Protein AF-A0A2V9NM27-F1 (afdb_monomer_lite)

Secondary structure (DSSP, 8-state):
-THHHHHHHHHHHHHHHH-TT-HHHHHHHHHHHHHTT-HHHHHHHHHHHHHTT--HHHHHT-GGGGGGTT-HHHHHHHH--

Radius of gyration: 12.35 Å; chains: 1; bounding box: 27×30×30 Å

pLDDT: mean 86.52, std 9.54, range [46.75, 94.06]

Foldseek 3Di:
DVVVLVVLVVVLVVLCVVCVLALVSLQSQLLSCLVVVNNVSNLVSPLSSVVSVNDLVVVVVDPSCVVVCPPPSNVVSSVPD

Structure (mmCIF, N/CA/C/O backbone):
data_AF-A0A2V9NM27-F1
#
_entry.id   AF-A0A2V9NM27-F1
#
loop_
_atom_site.group_PDB
_atom_site.id
_atom_site.type_symbol
_atom_site.label_atom_id
_atom_site.label_alt_id
_atom_site.label_comp_id
_atom_site.label_asym_id
_atom_site.label_entity_id
_atom_site.label_seq_id
_atom_site.pdbx_PDB_ins_code
_atom_site.Cartn_x
_atom_site.Cartn_y
_atom_site.Cartn_z
_atom_site.occupancy
_atom_site.B_iso_or_equiv
_atom_site.auth_seq_id
_atom_site.auth_comp_id
_atom_site.auth_asym_id
_atom_site.auth_atom_id
_atom_site.pdbx_PDB_model_num
ATOM 1 N N . MET A 1 1 ? -17.710 -5.979 13.305 1.00 46.75 1 MET A N 1
ATOM 2 C CA . MET A 1 1 ? -17.110 -7.332 13.394 1.00 46.75 1 MET A CA 1
ATOM 3 C C . MET A 1 1 ? -15.591 -7.191 13.413 1.00 46.75 1 MET A C 1
ATOM 5 O O . MET A 1 1 ? -14.995 -6.976 12.371 1.00 46.75 1 MET A O 1
ATOM 9 N N . VAL A 1 2 ? -14.964 -7.251 14.592 1.00 51.28 2 VAL A N 1
ATOM 10 C CA . VAL A 1 2 ? -13.512 -7.015 14.791 1.00 51.28 2 VAL A CA 1
ATOM 11 C C . VAL A 1 2 ? -12.651 -8.232 14.377 1.00 51.28 2 VAL A C 1
ATOM 13 O O . VAL A 1 2 ? -11.432 -8.140 14.289 1.00 51.28 2 VAL A O 1
ATOM 16 N N . GLY A 1 3 ? -13.278 -9.366 14.039 1.00 57.12 3 GLY A N 1
ATOM 17 C CA . GLY A 1 3 ? -12.585 -10.610 13.681 1.00 57.12 3 GLY A CA 1
ATOM 18 C C . GLY A 1 3 ? -11.816 -10.584 12.353 1.00 57.12 3 GLY A C 1
ATOM 19 O O . GLY A 1 3 ? -10.802 -11.265 12.235 1.00 57.12 3 GLY A O 1
ATOM 20 N N . ASN A 1 4 ? -12.225 -9.767 11.376 1.00 64.12 4 ASN A N 1
ATOM 21 C CA . ASN A 1 4 ? -11.615 -9.806 10.039 1.00 64.12 4 ASN A CA 1
ATOM 22 C C . ASN A 1 4 ? -10.297 -9.023 9.938 1.00 64.12 4 ASN A C 1
ATOM 24 O O . ASN A 1 4 ? -9.464 -9.364 9.105 1.00 64.12 4 ASN A O 1
ATOM 28 N N . ARG A 1 5 ? -10.061 -8.026 10.807 1.00 75.44 5 ARG A N 1
ATOM 29 C CA . ARG A 1 5 ? -8.837 -7.200 10.774 1.00 75.44 5 ARG A CA 1
ATOM 30 C C . ARG A 1 5 ? -7.585 -8.010 11.101 1.00 75.44 5 ARG A C 1
ATOM 32 O O . ARG A 1 5 ? -6.592 -7.926 10.390 1.00 75.44 5 ARG A O 1
ATOM 39 N N . SER A 1 6 ? -7.640 -8.798 12.174 1.00 79.12 6 SER A N 1
ATOM 40 C CA . SER A 1 6 ? -6.491 -9.597 12.617 1.00 79.12 6 SER A CA 1
ATOM 41 C C . SER A 1 6 ? -6.152 -10.699 11.609 1.00 79.12 6 SER A C 1
ATOM 43 O O . SER A 1 6 ? -4.991 -10.879 11.250 1.00 79.12 6 SER A O 1
ATOM 45 N N . ALA A 1 7 ? -7.174 -11.375 11.074 1.00 83.19 7 ALA A N 1
ATOM 46 C CA . ALA A 1 7 ? -6.993 -12.398 10.048 1.00 83.19 7 ALA A CA 1
ATOM 47 C C . ALA A 1 7 ? -6.438 -11.818 8.735 1.00 83.19 7 ALA A C 1
ATOM 49 O O . ALA A 1 7 ? -5.527 -12.401 8.152 1.00 83.19 7 ALA A O 1
ATOM 50 N N . ALA A 1 8 ? -6.932 -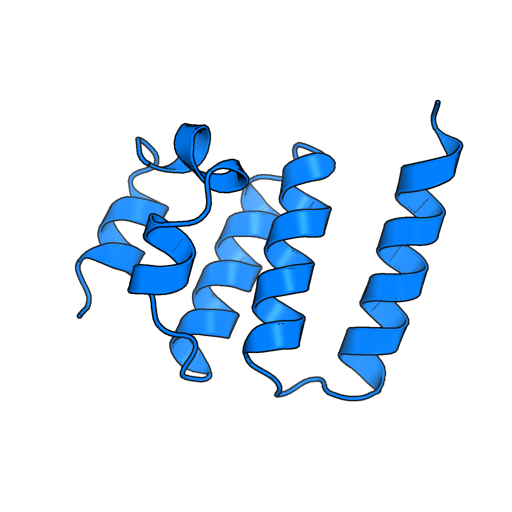10.655 8.292 1.00 84.62 8 ALA A N 1
ATOM 51 C CA . ALA A 1 8 ? -6.431 -9.990 7.089 1.00 84.62 8 ALA A CA 1
ATOM 52 C C . ALA A 1 8 ? -4.955 -9.597 7.227 1.00 84.62 8 ALA A 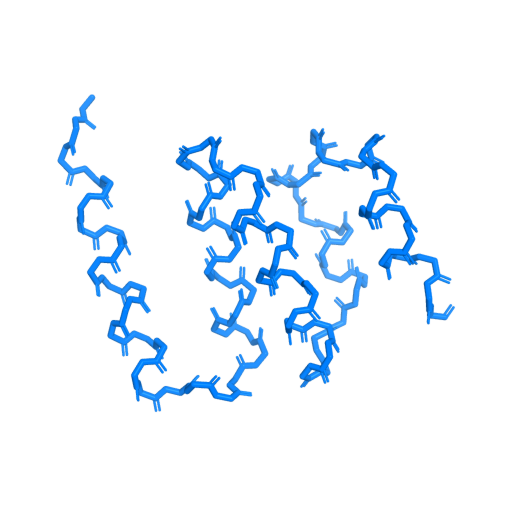C 1
ATOM 54 O O . ALA A 1 8 ? -4.166 -9.869 6.326 1.00 84.62 8 ALA A O 1
ATOM 55 N N . LEU A 1 9 ? -4.566 -9.031 8.374 1.00 85.75 9 LEU A N 1
ATOM 56 C CA . LEU A 1 9 ? -3.172 -8.675 8.644 1.00 85.75 9 LEU A CA 1
ATOM 57 C C . LEU A 1 9 ? -2.268 -9.906 8.753 1.00 85.75 9 LEU A C 1
ATOM 59 O O . LEU A 1 9 ? -1.166 -9.887 8.220 1.00 85.75 9 LEU A O 1
ATOM 63 N N . SER A 1 10 ? -2.729 -10.988 9.386 1.00 87.81 10 SER A N 1
ATOM 64 C CA . SER A 1 10 ? -1.958 -12.235 9.466 1.00 87.81 10 SER A CA 1
ATOM 65 C C . SER A 1 10 ? -1.736 -12.851 8.082 1.00 87.81 10 SER A C 1
ATOM 67 O O . SER A 1 10 ? -0.601 -13.169 7.731 1.00 87.81 10 SER A O 1
ATOM 69 N N . ASN A 1 11 ? -2.785 -12.941 7.259 1.00 86.00 11 ASN A N 1
ATOM 70 C CA . ASN A 1 11 ? -2.672 -13.426 5.881 1.00 86.00 11 ASN A CA 1
ATOM 71 C C . ASN A 1 11 ? -1.760 -12.533 5.036 1.00 86.00 11 ASN A C 1
ATOM 73 O O . ASN A 1 11 ? -0.977 -13.030 4.226 1.00 86.00 11 ASN A O 1
ATOM 77 N N . LEU A 1 12 ? -1.842 -11.219 5.239 1.00 88.38 12 LEU A N 1
ATOM 78 C CA . LEU A 1 12 ? -0.987 -10.271 4.549 1.00 88.38 12 LEU A CA 1
ATOM 79 C C . LEU A 1 12 ? 0.483 -10.440 4.938 1.00 88.38 12 LEU A C 1
ATOM 81 O O . LEU A 1 12 ? 1.345 -10.447 4.064 1.00 88.38 12 LEU A O 1
ATOM 85 N N . GLN A 1 13 ? 0.760 -10.604 6.231 1.00 88.31 13 GLN A N 1
ATOM 86 C CA . GLN A 1 13 ? 2.107 -10.835 6.739 1.00 88.31 13 GLN A CA 1
ATOM 87 C C . GLN A 1 13 ? 2.707 -12.095 6.108 1.00 88.31 13 GLN A C 1
ATOM 89 O O . GLN A 1 13 ? 3.809 -12.044 5.577 1.00 88.31 13 GLN A O 1
ATOM 94 N N . HIS A 1 14 ? 1.940 -13.188 6.053 1.00 89.12 14 HIS A N 1
ATOM 95 C CA . HIS A 1 14 ? 2.364 -14.408 5.367 1.00 89.12 14 HIS A CA 1
ATOM 96 C C . HIS A 1 14 ? 2.659 -14.180 3.879 1.00 89.12 14 HIS A C 1
ATOM 98 O O . HIS A 1 14 ? 3.653 -14.691 3.369 1.00 89.12 14 HIS A O 1
ATOM 104 N N . ALA A 1 15 ? 1.831 -13.407 3.174 1.00 87.94 15 ALA A N 1
ATOM 105 C CA . ALA A 1 15 ? 2.076 -13.091 1.768 1.00 87.94 15 ALA A CA 1
ATOM 106 C C . ALA A 1 15 ? 3.362 -12.265 1.579 1.00 87.94 15 ALA A C 1
ATOM 108 O O . ALA A 1 15 ? 4.146 -12.547 0.671 1.00 87.94 15 ALA A O 1
ATOM 109 N N . LEU A 1 16 ? 3.602 -11.287 2.457 1.00 87.88 16 LEU A N 1
ATOM 110 C CA . LEU A 1 16 ? 4.821 -10.476 2.464 1.00 87.88 16 LEU A CA 1
ATOM 111 C C . LEU A 1 16 ? 6.064 -11.298 2.823 1.00 87.88 16 LEU A C 1
ATOM 113 O O . LEU A 1 16 ? 7.123 -11.040 2.265 1.00 87.88 16 LEU A O 1
ATOM 117 N N . ASP A 1 17 ? 5.950 -12.299 3.694 1.00 90.25 17 ASP A N 1
ATOM 118 C CA . ASP A 1 17 ? 7.066 -13.187 4.034 1.00 90.25 17 ASP A CA 1
ATOM 119 C C . ASP A 1 17 ? 7.415 -14.134 2.875 1.00 90.25 17 ASP A C 1
ATOM 121 O O . ASP A 1 17 ? 8.588 -14.405 2.616 1.00 90.25 17 ASP A O 1
ATOM 125 N N . LEU A 1 18 ? 6.403 -14.619 2.148 1.00 89.50 18 LEU A N 1
ATOM 126 C CA . LEU A 1 18 ? 6.591 -15.499 0.991 1.00 89.50 18 LEU A CA 1
ATOM 127 C C . LEU A 1 18 ? 7.176 -14.760 -0.216 1.00 89.50 18 LEU A C 1
ATOM 129 O O . LEU A 1 18 ? 8.000 -15.314 -0.944 1.00 89.50 18 LEU A O 1
ATOM 133 N N . ALA A 1 19 ? 6.740 -13.523 -0.443 1.00 86.69 19 ALA A N 1
ATOM 134 C CA . ALA A 1 19 ? 7.145 -12.738 -1.598 1.00 86.69 19 ALA A CA 1
ATOM 135 C C . ALA A 1 19 ? 7.318 -11.253 -1.225 1.00 86.69 19 ALA A C 1
ATOM 137 O O . ALA A 1 19 ? 6.552 -10.392 -1.667 1.00 86.69 19 ALA A O 1
ATOM 138 N N . PRO A 1 20 ? 8.369 -10.912 -0.454 1.00 81.19 20 PRO A N 1
ATOM 139 C CA . PRO A 1 20 ? 8.572 -9.556 0.067 1.00 81.19 20 PRO A CA 1
ATOM 140 C C . PRO A 1 20 ? 8.842 -8.526 -1.026 1.00 81.19 20 PRO A C 1
ATOM 142 O O . PRO A 1 20 ? 8.690 -7.324 -0.798 1.00 81.19 20 PRO A O 1
ATOM 145 N N . ASN A 1 21 ? 9.263 -8.998 -2.204 1.00 83.44 21 ASN A N 1
ATOM 146 C CA . ASN A 1 21 ? 9.618 -8.189 -3.361 1.00 83.44 21 ASN A CA 1
ATOM 147 C C . ASN A 1 21 ? 8.563 -8.141 -4.460 1.00 83.44 21 ASN A C 1
ATOM 149 O O . ASN A 1 21 ? 8.767 -7.439 -5.450 1.00 83.44 21 ASN A O 1
ATOM 153 N N . ASP A 1 22 ? 7.440 -8.822 -4.269 1.00 91.88 22 ASP A N 1
ATOM 154 C CA . ASP A 1 22 ? 6.384 -8.865 -5.262 1.00 91.88 22 ASP A CA 1
ATOM 155 C C . ASP A 1 22 ? 5.533 -7.584 -5.219 1.00 91.88 22 ASP A C 1
ATOM 157 O O . ASP A 1 22 ? 5.106 -7.100 -4.163 1.00 91.88 22 ASP A O 1
ATOM 161 N N . ALA A 1 23 ? 5.341 -6.991 -6.393 1.00 92.44 23 ALA A N 1
ATOM 162 C CA . ALA A 1 23 ? 4.621 -5.740 -6.565 1.00 92.44 23 ALA A CA 1
ATOM 163 C C . ALA A 1 23 ? 3.108 -5.900 -6.308 1.00 92.44 23 ALA A C 1
ATOM 165 O O . ALA A 1 23 ? 2.496 -5.031 -5.687 1.00 92.44 23 ALA A O 1
ATOM 166 N N . GLU A 1 24 ? 2.526 -7.032 -6.710 1.00 91.44 24 GLU A N 1
ATOM 167 C CA . GLU A 1 24 ? 1.122 -7.395 -6.490 1.00 91.44 24 GLU A CA 1
ATOM 168 C C . GLU A 1 24 ? 0.858 -7.668 -5.003 1.00 91.44 24 GLU A C 1
ATOM 170 O O . GLU A 1 24 ? -0.158 -7.230 -4.462 1.00 91.44 24 GLU A O 1
ATOM 175 N N . VAL A 1 25 ? 1.789 -8.317 -4.295 1.00 92.88 25 VAL A N 1
ATOM 176 C CA . VAL A 1 25 ? 1.661 -8.519 -2.838 1.00 92.88 25 VAL A CA 1
ATOM 177 C C . VAL A 1 25 ? 1.653 -7.184 -2.092 1.00 92.88 25 VAL A C 1
ATOM 179 O O . VAL A 1 25 ? 0.826 -6.971 -1.203 1.00 92.88 25 VAL A O 1
ATOM 182 N N . ARG A 1 26 ? 2.525 -6.246 -2.475 1.00 93.06 26 ARG A N 1
ATOM 183 C CA . ARG A 1 26 ? 2.544 -4.892 -1.895 1.00 93.06 26 ARG A CA 1
ATOM 184 C C . ARG A 1 26 ? 1.280 -4.104 -2.228 1.00 93.06 26 ARG A C 1
ATOM 186 O O . ARG A 1 26 ? 0.763 -3.401 -1.368 1.00 93.06 26 ARG A O 1
ATOM 193 N N . PHE A 1 27 ? 0.745 -4.252 -3.433 1.00 94.06 27 PHE A N 1
ATOM 194 C CA . PHE A 1 27 ? -0.540 -3.660 -3.793 1.00 94.06 27 PHE A CA 1
ATOM 195 C C . PHE A 1 27 ? -1.691 -4.216 -2.933 1.00 94.06 27 PHE A C 1
ATOM 197 O O . PHE A 1 27 ? -2.486 -3.456 -2.377 1.00 94.06 27 PHE A O 1
ATOM 204 N N . ARG A 1 28 ? -1.738 -5.537 -2.725 1.00 92.19 28 ARG A N 1
ATOM 205 C CA . ARG A 1 28 ? -2.719 -6.175 -1.830 1.00 92.19 28 ARG A CA 1
ATOM 206 C C . ARG A 1 28 ? -2.567 -5.726 -0.380 1.00 92.19 28 ARG A C 1
ATOM 208 O O . ARG A 1 28 ? -3.571 -5.568 0.307 1.00 92.19 28 ARG A O 1
ATOM 215 N N . ALA A 1 29 ? -1.339 -5.470 0.071 1.00 93.00 29 ALA A N 1
ATOM 216 C CA . ALA A 1 29 ? -1.089 -4.857 1.373 1.00 93.00 29 ALA A CA 1
ATOM 217 C C . ALA A 1 29 ? -1.786 -3.508 1.497 1.00 93.00 29 ALA A C 1
ATOM 219 O O . ALA A 1 29 ? -2.518 -3.292 2.462 1.00 93.00 29 ALA A O 1
ATOM 220 N N . ALA A 1 30 ? -1.622 -2.641 0.497 1.00 93.56 30 ALA A N 1
ATOM 221 C CA . ALA A 1 30 ? -2.286 -1.347 0.476 1.00 93.56 30 ALA A CA 1
ATOM 222 C C . ALA A 1 30 ? -3.812 -1.486 0.572 1.00 93.56 30 ALA A C 1
ATOM 224 O O . ALA A 1 30 ? -4.420 -0.800 1.384 1.00 93.56 30 ALA A O 1
ATOM 225 N N . LEU A 1 31 ? -4.424 -2.415 -0.171 1.00 92.31 31 LEU A N 1
ATOM 226 C CA . LEU A 1 31 ? -5.867 -2.682 -0.080 1.00 92.31 31 LEU A CA 1
ATOM 227 C C . LEU A 1 31 ? -6.310 -3.095 1.327 1.00 92.31 31 LEU A C 1
ATOM 229 O O . LEU A 1 31 ? -7.319 -2.601 1.826 1.00 92.31 31 LEU A O 1
ATOM 233 N N . VAL A 1 32 ? -5.555 -3.978 1.984 1.00 92.31 32 VAL A N 1
ATOM 234 C CA . VAL A 1 32 ? -5.869 -4.400 3.354 1.00 92.31 32 VAL A CA 1
ATOM 235 C C . VAL A 1 32 ? -5.783 -3.212 4.30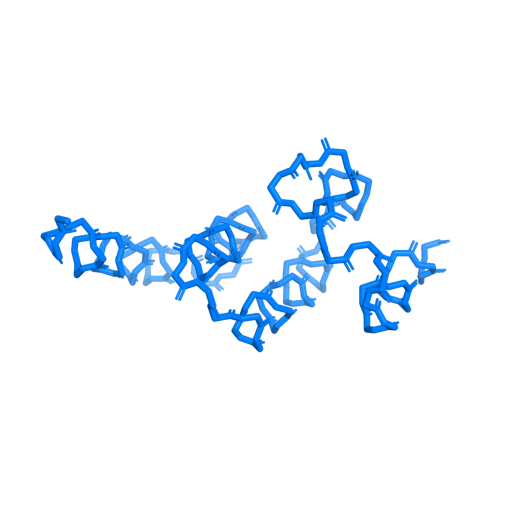5 1.00 92.31 32 VAL A C 1
ATOM 237 O O . VAL A 1 32 ? -6.727 -2.981 5.047 1.00 92.31 32 VAL A O 1
ATOM 240 N N . TYR A 1 33 ? -4.704 -2.426 4.276 1.00 92.81 33 TYR A N 1
ATOM 241 C CA . TYR A 1 33 ? -4.580 -1.249 5.146 1.00 92.81 33 TYR A CA 1
ATOM 242 C C . TYR A 1 33 ? -5.656 -0.193 4.877 1.00 92.81 33 TYR A C 1
ATOM 244 O O . TYR A 1 33 ? -6.168 0.408 5.821 1.00 92.81 33 TYR A O 1
ATOM 252 N N . ASN A 1 34 ? -6.072 -0.048 3.622 1.00 92.12 34 ASN A N 1
ATOM 253 C CA . ASN A 1 34 ? -7.135 0.857 3.206 1.00 92.12 34 ASN A CA 1
ATOM 254 C C . ASN A 1 34 ? -8.477 0.473 3.835 1.00 92.12 34 ASN A C 1
ATOM 256 O O . ASN A 1 34 ? -9.174 1.310 4.395 1.00 92.12 34 ASN A O 1
ATOM 260 N N . GLN A 1 35 ? -8.795 -0.824 3.838 1.00 89.25 35 GLN A N 1
ATOM 261 C CA . GLN A 1 35 ? -9.983 -1.365 4.507 1.00 89.25 35 GLN A CA 1
ATOM 262 C C . GLN A 1 35 ? -9.939 -1.230 6.036 1.00 89.25 35 GLN A C 1
ATOM 264 O O . GLN A 1 35 ? -10.956 -1.418 6.703 1.00 89.25 35 GLN A O 1
ATOM 269 N N . LEU A 1 36 ? -8.764 -0.953 6.603 1.00 89.19 36 LEU A N 1
ATOM 270 C CA . LEU A 1 36 ? -8.564 -0.733 8.033 1.00 89.19 36 LEU A CA 1
ATOM 271 C C . LEU A 1 36 ? -8.530 0.753 8.404 1.00 89.19 36 LEU A C 1
ATOM 273 O O . LEU A 1 36 ? -8.141 1.058 9.534 1.00 89.19 36 LEU A O 1
ATOM 277 N N . ASP A 1 37 ? -8.899 1.636 7.469 1.00 89.00 37 ASP A N 1
ATOM 278 C CA . ASP A 1 37 ? -8.810 3.096 7.575 1.00 89.00 37 ASP A CA 1
ATOM 279 C C . ASP A 1 37 ? -7.380 3.601 7.874 1.00 89.00 37 ASP A C 1
ATOM 281 O O . ASP A 1 37 ? -7.174 4.723 8.341 1.00 89.00 37 ASP A O 1
ATOM 285 N N . ASP A 1 38 ? -6.356 2.790 7.577 1.00 91.62 38 ASP A N 1
ATOM 286 C CA . ASP A 1 38 ? -4.946 3.144 7.755 1.00 91.62 38 ASP A CA 1
ATOM 287 C C . ASP A 1 38 ? -4.385 3.721 6.451 1.00 91.62 38 ASP A C 1
ATOM 289 O O . ASP A 1 38 ? -3.700 3.062 5.657 1.00 91.62 38 ASP A O 1
ATOM 293 N N . THR A 1 39 ? -4.728 4.986 6.208 1.00 90.56 39 THR A N 1
ATOM 294 C CA . THR A 1 39 ? -4.315 5.708 4.997 1.00 90.56 39 THR A CA 1
ATOM 295 C C . THR A 1 39 ? -2.791 5.797 4.881 1.00 90.56 39 THR A C 1
ATOM 297 O O . THR A 1 39 ? -2.252 5.618 3.792 1.00 90.56 39 THR A O 1
ATOM 300 N N . GLU A 1 40 ? -2.066 6.020 5.980 1.00 91.44 40 GLU A N 1
ATOM 301 C CA . GLU A 1 40 ? -0.605 6.161 5.929 1.00 91.44 40 GLU A CA 1
ATOM 302 C C . GLU A 1 40 ? 0.076 4.864 5.471 1.00 91.44 40 GLU A C 1
ATOM 304 O O . GLU A 1 40 ? 0.933 4.898 4.580 1.00 91.44 40 GLU A O 1
ATOM 309 N N . GLN A 1 41 ? -0.332 3.710 6.014 1.00 92.12 41 GLN A N 1
ATOM 310 C CA . GLN A 1 41 ? 0.194 2.422 5.551 1.00 92.12 41 GLN A CA 1
ATOM 311 C C . GLN A 1 41 ? -0.219 2.130 4.110 1.00 92.12 41 GLN A C 1
ATOM 313 O O . GLN A 1 41 ? 0.611 1.680 3.318 1.00 92.12 41 GLN A O 1
ATOM 318 N N . THR A 1 42 ? -1.459 2.451 3.741 1.00 93.81 42 THR A N 1
ATOM 319 C CA . THR A 1 42 ? -1.948 2.305 2.364 1.00 93.81 42 THR A CA 1
ATOM 320 C C . THR A 1 42 ? -1.024 3.011 1.377 1.00 93.81 42 THR A C 1
ATOM 322 O O . THR A 1 42 ? -0.506 2.384 0.452 1.00 93.81 42 THR A O 1
ATOM 325 N N . LEU A 1 43 ? -0.732 4.292 1.617 1.00 92.19 43 LEU A N 1
ATOM 326 C CA . LEU A 1 43 ? 0.147 5.089 0.762 1.00 92.19 43 LEU A CA 1
ATOM 327 C C . LEU A 1 43 ? 1.567 4.517 0.710 1.00 92.19 43 LEU A C 1
ATOM 329 O O . LEU A 1 43 ? 2.123 4.370 -0.377 1.00 92.19 43 LEU A O 1
ATOM 333 N N . SER A 1 44 ? 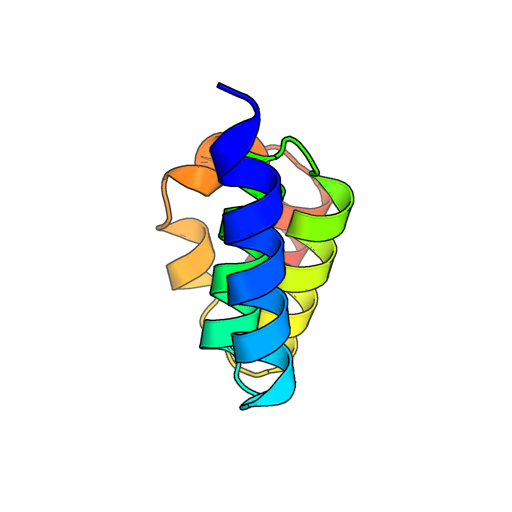2.131 4.121 1.856 1.00 93.06 44 SER A N 1
ATOM 334 C CA . SER A 1 44 ? 3.472 3.524 1.903 1.00 93.06 44 SER A CA 1
ATOM 335 C C . SER A 1 44 ? 3.573 2.250 1.059 1.00 93.06 44 SER A C 1
ATOM 337 O O . SER A 1 44 ? 4.570 2.030 0.367 1.00 93.06 44 SER A O 1
ATOM 339 N N . PHE A 1 45 ? 2.548 1.399 1.090 1.00 93.44 45 PHE A N 1
ATOM 340 C CA . PHE A 1 45 ? 2.528 0.174 0.296 1.00 93.44 45 PHE A CA 1
ATOM 341 C C . PHE A 1 45 ? 2.270 0.429 -1.192 1.00 93.44 45 PHE A C 1
ATOM 343 O O . PHE A 1 45 ? 2.901 -0.237 -2.013 1.00 93.44 45 PHE A O 1
ATOM 350 N N . LEU A 1 46 ? 1.455 1.426 -1.555 1.00 92.88 46 LEU A N 1
ATOM 351 C CA . LEU A 1 46 ? 1.299 1.860 -2.950 1.00 92.88 46 LEU A CA 1
ATOM 352 C C . LEU A 1 46 ? 2.614 2.391 -3.537 1.00 92.88 46 LEU A C 1
ATOM 354 O O . LEU A 1 46 ? 2.983 2.014 -4.649 1.00 92.88 46 LEU A O 1
ATOM 358 N N . GLU A 1 47 ? 3.362 3.198 -2.778 1.00 91.94 47 GLU A N 1
ATOM 359 C CA . GLU A 1 47 ? 4.696 3.676 -3.174 1.00 91.94 47 GLU A CA 1
ATOM 360 C C . GLU A 1 47 ? 5.654 2.516 -3.448 1.00 91.94 47 GLU A C 1
ATOM 362 O O . GLU A 1 47 ? 6.314 2.475 -4.490 1.00 91.94 47 GLU A O 1
ATOM 367 N N . LYS A 1 48 ? 5.699 1.539 -2.536 1.00 91.94 48 LYS A N 1
ATOM 368 C CA . LYS A 1 48 ? 6.549 0.351 -2.683 1.00 91.94 48 LYS A CA 1
ATOM 369 C C . LYS A 1 48 ? 6.106 -0.534 -3.846 1.00 91.94 48 LYS A C 1
ATOM 371 O O . LYS A 1 48 ? 6.962 -1.108 -4.511 1.00 91.94 48 LYS A O 1
ATOM 376 N N . ALA A 1 49 ? 4.802 -0.666 -4.088 1.00 92.88 49 ALA A N 1
ATOM 377 C CA . ALA A 1 49 ? 4.270 -1.430 -5.211 1.00 92.88 49 ALA A CA 1
ATOM 378 C C . ALA A 1 49 ? 4.710 -0.803 -6.541 1.00 92.88 49 ALA A C 1
ATOM 380 O O . ALA A 1 49 ? 5.296 -1.491 -7.375 1.00 92.88 49 ALA A O 1
ATOM 381 N N . ILE A 1 50 ? 4.532 0.512 -6.703 1.00 91.31 50 ILE A N 1
ATOM 382 C CA . ILE A 1 50 ? 4.962 1.239 -7.908 1.00 91.31 50 ILE A CA 1
ATOM 383 C C . ILE A 1 50 ? 6.479 1.138 -8.096 1.00 91.31 50 ILE A C 1
ATOM 385 O O . ILE A 1 50 ? 6.944 0.827 -9.191 1.00 91.31 50 ILE A O 1
ATOM 389 N N . ALA A 1 51 ? 7.259 1.320 -7.026 1.00 90.25 51 ALA A N 1
ATOM 390 C CA . ALA A 1 51 ? 8.714 1.167 -7.073 1.00 90.25 51 ALA A CA 1
ATOM 391 C C . ALA A 1 51 ? 9.161 -0.252 -7.474 1.00 90.25 51 ALA A C 1
ATOM 393 O O . ALA A 1 51 ? 10.242 -0.426 -8.030 1.00 90.25 51 ALA A O 1
ATOM 394 N N . ALA A 1 52 ? 8.326 -1.260 -7.216 1.00 89.69 52 ALA A N 1
ATOM 395 C CA . ALA A 1 52 ? 8.553 -2.649 -7.597 1.00 89.69 52 ALA A CA 1
ATOM 396 C C . ALA A 1 52 ? 8.066 -2.999 -9.014 1.00 89.69 52 ALA A C 1
ATOM 398 O O . ALA A 1 52 ? 8.165 -4.155 -9.419 1.00 89.69 52 ALA A O 1
ATOM 399 N N . GLY A 1 53 ? 7.544 -2.024 -9.762 1.00 90.75 53 GLY A N 1
ATOM 400 C CA . GLY A 1 53 ? 7.032 -2.212 -11.118 1.00 90.75 53 GLY A CA 1
ATOM 401 C C . GLY A 1 53 ? 5.524 -2.444 -11.204 1.00 90.75 53 GLY A C 1
ATOM 402 O O . GLY A 1 53 ? 5.039 -2.797 -12.278 1.00 90.75 53 GLY A O 1
ATOM 403 N N . TYR A 1 54 ? 4.765 -2.243 -10.117 1.00 92.25 54 TYR A N 1
ATOM 404 C CA . TYR A 1 54 ? 3.305 -2.283 -10.200 1.00 92.25 54 TYR A CA 1
ATOM 405 C C . TYR A 1 54 ? 2.796 -1.132 -11.075 1.00 92.25 54 TYR A C 1
ATOM 407 O O . TYR A 1 54 ? 3.195 0.016 -10.853 1.00 92.25 54 TYR A O 1
ATOM 415 N N . PRO A 1 55 ? 1.905 -1.392 -12.044 1.00 90.50 55 PRO A N 1
ATOM 416 C CA . PRO A 1 55 ? 1.409 -0.352 -12.929 1.00 90.50 55 PRO A CA 1
ATOM 417 C C . PRO A 1 55 ? 0.563 0.660 -12.138 1.00 90.50 55 PRO A C 1
ATOM 419 O O . PRO A 1 55 ? -0.464 0.286 -11.564 1.00 90.50 55 PRO A O 1
ATOM 422 N N . PRO A 1 56 ? 0.913 1.960 -12.132 1.00 88.31 56 PRO A N 1
ATOM 423 C CA . PRO A 1 56 ? 0.120 2.945 -11.401 1.00 88.31 56 PRO A CA 1
ATOM 424 C C . PRO A 1 56 ? -1.275 3.154 -12.011 1.00 88.31 56 PRO A C 1
ATOM 426 O O . PRO A 1 56 ? -2.191 3.589 -11.317 1.00 88.31 56 PRO A O 1
ATOM 429 N N . SER A 1 57 ? -1.474 2.791 -13.284 1.00 89.56 57 SER A N 1
ATOM 430 C CA . SER A 1 57 ? -2.805 2.719 -13.898 1.00 89.56 57 SER A CA 1
ATOM 431 C C . SER A 1 57 ? -3.722 1.741 -13.164 1.00 89.56 57 SER A C 1
ATOM 433 O O . SER A 1 57 ? -4.858 2.100 -12.885 1.00 89.56 57 SER A O 1
ATOM 435 N N . ALA A 1 58 ? -3.226 0.568 -12.755 1.00 90.44 58 ALA A N 1
ATOM 436 C CA . ALA A 1 58 ? -4.027 -0.389 -11.993 1.00 90.44 58 ALA A CA 1
ATOM 437 C C . ALA A 1 58 ? -4.448 0.181 -10.631 1.00 90.44 58 ALA A C 1
ATOM 439 O O . ALA A 1 58 ? -5.589 0.002 -10.215 1.00 90.44 58 ALA A O 1
ATOM 440 N N . ILE A 1 59 ? -3.567 0.941 -9.970 1.00 89.44 59 ILE A N 1
ATOM 441 C CA . ILE A 1 59 ? -3.896 1.646 -8.719 1.00 89.44 59 ILE A CA 1
ATOM 442 C C . ILE A 1 59 ? -4.988 2.688 -8.961 1.00 89.44 59 ILE A C 1
ATOM 444 O O . ILE A 1 59 ? -5.950 2.759 -8.203 1.00 89.44 59 ILE A O 1
ATOM 448 N N . ARG A 1 60 ? -4.871 3.475 -10.034 1.00 86.88 60 ARG A N 1
ATOM 449 C CA . ARG A 1 60 ? -5.879 4.477 -10.394 1.00 86.88 60 ARG A CA 1
ATOM 450 C C . ARG A 1 60 ? -7.236 3.847 -10.704 1.00 86.88 60 ARG A C 1
ATOM 452 O O . ARG A 1 60 ? -8.256 4.426 -10.337 1.00 86.88 60 ARG A O 1
ATOM 459 N N . ASP A 1 61 ? -7.242 2.700 -11.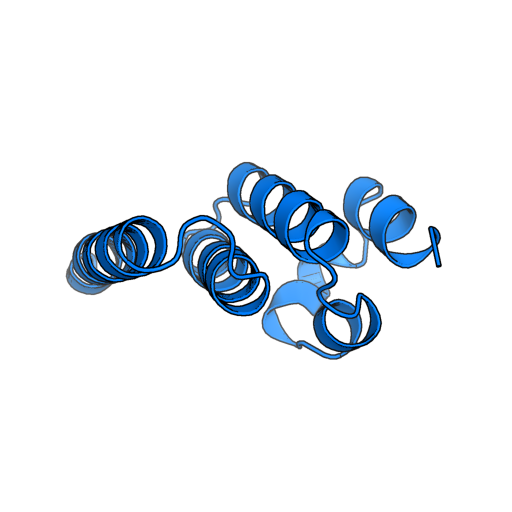370 1.00 90.38 61 ASP A N 1
ATOM 460 C CA . ASP A 1 61 ? -8.454 2.014 -11.823 1.00 90.38 61 ASP A CA 1
ATOM 461 C C . ASP A 1 61 ? -9.100 1.163 -10.704 1.00 90.38 61 ASP A C 1
ATOM 463 O O . ASP A 1 61 ? -10.155 0.565 -10.909 1.00 90.38 61 ASP A O 1
ATOM 467 N N . THR A 1 62 ? -8.499 1.136 -9.508 1.00 90.81 62 THR A N 1
ATOM 468 C CA . THR A 1 62 ? -9.013 0.434 -8.325 1.00 90.81 62 THR A CA 1
ATOM 469 C C . THR A 1 62 ? -10.001 1.315 -7.546 1.00 90.81 62 THR A C 1
ATOM 471 O O . THR A 1 62 ? -9.578 2.326 -6.977 1.00 90.81 62 THR A O 1
ATOM 474 N N . PRO A 1 63 ? -11.293 0.936 -7.449 1.00 90.62 63 PRO A N 1
ATOM 475 C CA . PRO A 1 63 ? -12.316 1.752 -6.787 1.00 90.62 63 PRO A CA 1
ATOM 476 C C . PRO A 1 63 ? -12.082 1.959 -5.286 1.00 90.62 63 PRO A C 1
ATOM 478 O O . PRO A 1 63 ? -12.450 2.997 -4.741 1.00 90.62 63 PRO A O 1
ATOM 481 N N . ASP A 1 64 ? -11.436 1.006 -4.604 1.00 90.38 64 ASP A N 1
ATOM 482 C CA . ASP A 1 64 ? -11.112 1.114 -3.175 1.00 90.38 64 ASP A CA 1
ATOM 483 C C . ASP A 1 64 ? -10.264 2.355 -2.849 1.00 90.38 64 ASP A C 1
ATOM 485 O O . ASP A 1 64 ? -10.332 2.870 -1.731 1.00 90.38 64 ASP A O 1
ATOM 489 N N . PHE A 1 65 ? -9.499 2.864 -3.821 1.00 90.94 65 PHE A N 1
ATOM 490 C CA . PHE A 1 65 ? -8.657 4.051 -3.672 1.00 90.94 65 PHE A CA 1
ATOM 491 C C . PHE A 1 65 ? -9.304 5.336 -4.194 1.00 90.94 65 PHE A C 1
ATOM 493 O O . PHE A 1 65 ? -8.647 6.379 -4.203 1.00 90.94 65 PHE A O 1
ATOM 500 N N . ASP A 1 66 ? -10.579 5.310 -4.595 1.00 89.38 66 ASP A N 1
ATOM 501 C CA . ASP A 1 66 ? -11.277 6.497 -5.103 1.00 89.38 66 ASP A CA 1
ATOM 502 C C . ASP A 1 66 ? -11.242 7.648 -4.092 1.00 89.38 66 ASP A C 1
ATOM 504 O O . ASP A 1 66 ? -10.967 8.788 -4.462 1.00 89.38 66 ASP A O 1
ATOM 508 N N . HIS A 1 67 ? -11.410 7.341 -2.804 1.00 88.50 67 HIS A N 1
ATOM 509 C CA . HIS A 1 67 ? -11.339 8.328 -1.723 1.00 88.50 67 HIS A CA 1
ATOM 510 C C . HIS A 1 67 ? -9.925 8.889 -1.489 1.00 88.50 67 HIS A C 1
ATOM 512 O O . HIS A 1 67 ? -9.768 9.941 -0.873 1.00 88.50 67 HIS A O 1
ATOM 518 N N . LEU A 1 68 ? -8.886 8.209 -1.986 1.00 88.19 68 LEU A N 1
ATOM 519 C CA . LEU A 1 68 ? -7.499 8.662 -1.907 1.00 88.19 68 LEU A CA 1
ATOM 520 C C . LEU A 1 68 ? -7.074 9.475 -3.134 1.00 88.19 68 LEU A C 1
ATOM 522 O O . LEU A 1 68 ? -5.980 10.036 -3.126 1.00 88.19 68 LEU A O 1
ATOM 526 N N . ARG A 1 69 ? -7.900 9.581 -4.184 1.00 82.19 69 ARG A N 1
ATOM 527 C CA . ARG A 1 69 ? -7.557 10.341 -5.405 1.00 82.19 69 ARG A CA 1
ATOM 528 C C . ARG A 1 69 ? -7.342 11.832 -5.145 1.00 82.19 69 ARG A C 1
ATOM 530 O O . ARG A 1 69 ? -6.534 12.468 -5.826 1.00 82.19 69 ARG A O 1
ATOM 537 N N . ASP A 1 70 ? -8.009 12.371 -4.132 1.00 85.94 70 ASP A N 1
ATOM 538 C CA . ASP A 1 70 ? -7.832 13.756 -3.694 1.00 85.94 70 ASP A CA 1
ATOM 539 C C . ASP A 1 70 ? -6.593 13.939 -2.803 1.00 85.94 70 ASP A C 1
ATOM 541 O O . ASP A 1 70 ? -6.178 1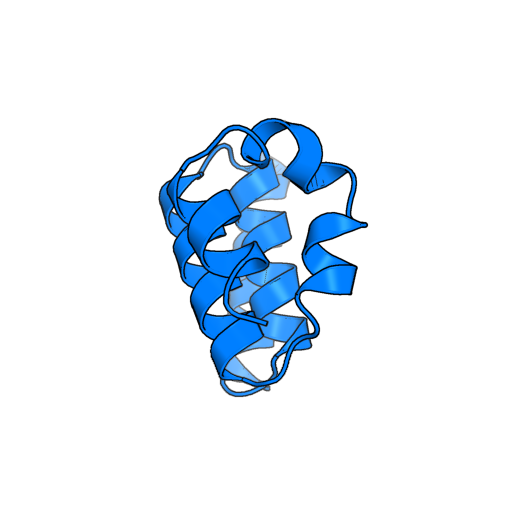5.066 -2.527 1.00 85.94 70 ASP A O 1
ATOM 545 N N . ASN A 1 71 ? -5.955 12.843 -2.373 1.00 87.94 71 ASN A N 1
ATOM 546 C CA . ASN A 1 71 ? -4.752 12.911 -1.561 1.00 87.94 71 ASN A CA 1
ATOM 547 C C . ASN A 1 71 ? -3.558 13.388 -2.416 1.00 87.94 71 ASN A C 1
ATOM 549 O O . ASN A 1 71 ? -3.208 12.734 -3.407 1.00 87.94 71 ASN A O 1
ATOM 553 N N . PRO A 1 72 ? -2.857 14.469 -2.016 1.00 87.31 72 PRO A N 1
ATOM 554 C CA . PRO A 1 72 ? -1.720 14.995 -2.768 1.00 87.31 72 PRO A CA 1
ATOM 555 C C . PRO A 1 72 ? -0.625 13.951 -3.008 1.00 87.31 72 PRO A C 1
ATOM 557 O O . PRO A 1 72 ? -0.006 13.943 -4.072 1.00 87.31 72 PRO A O 1
ATOM 560 N N . ARG A 1 73 ? -0.396 13.041 -2.048 1.00 85.56 73 ARG A N 1
ATOM 561 C CA . ARG A 1 73 ? 0.599 11.969 -2.186 1.00 85.56 73 ARG A CA 1
ATOM 562 C C . ARG A 1 73 ? 0.235 11.012 -3.315 1.00 85.56 73 ARG A C 1
ATOM 564 O O . ARG A 1 73 ? 1.088 10.722 -4.150 1.00 85.56 73 ARG A O 1
ATOM 571 N N . VAL A 1 74 ? -1.027 10.584 -3.392 1.00 85.56 74 VAL A N 1
ATOM 572 C CA . VAL A 1 74 ? -1.509 9.716 -4.481 1.00 85.56 74 VAL A CA 1
ATOM 573 C C . VAL A 1 74 ? -1.401 10.425 -5.821 1.00 85.56 74 VAL A C 1
ATOM 575 O O . VAL A 1 74 ? -0.931 9.834 -6.787 1.00 85.56 74 VAL A O 1
ATOM 578 N N . GLN A 1 75 ? -1.748 11.709 -5.891 1.00 86.88 75 GLN A N 1
ATOM 579 C CA . GLN A 1 75 ? -1.608 12.469 -7.133 1.00 86.88 75 GLN A CA 1
ATOM 580 C C . GLN A 1 75 ? -0.154 12.554 -7.607 1.00 86.88 75 GLN A C 1
ATOM 582 O O . GLN A 1 75 ? 0.104 12.438 -8.803 1.00 86.88 75 GLN A O 1
ATOM 587 N N . ILE A 1 76 ? 0.802 12.723 -6.688 1.00 86.69 76 ILE A N 1
ATOM 588 C CA . ILE A 1 76 ? 2.236 12.723 -7.011 1.00 86.69 76 ILE A CA 1
ATOM 589 C C . ILE A 1 76 ? 2.682 11.339 -7.501 1.00 86.69 76 ILE A C 1
ATOM 591 O O . ILE A 1 76 ? 3.418 11.248 -8.483 1.00 86.69 76 ILE A O 1
ATOM 595 N N . LEU A 1 77 ? 2.214 10.272 -6.851 1.00 81.94 77 LEU A N 1
ATOM 596 C CA . LEU A 1 77 ? 2.479 8.884 -7.243 1.00 81.94 77 LEU A CA 1
ATOM 597 C C . LEU A 1 77 ? 1.967 8.567 -8.647 1.00 81.94 77 LEU A C 1
ATOM 599 O O . LEU A 1 77 ? 2.705 8.018 -9.460 1.00 81.94 77 LEU A O 1
ATOM 603 N N . LEU A 1 78 ? 0.730 8.960 -8.947 1.00 79.94 78 LEU A N 1
ATOM 604 C CA . LEU A 1 78 ? 0.079 8.686 -10.227 1.00 79.94 78 LEU A CA 1
ATOM 605 C C . LEU A 1 78 ? 0.534 9.620 -11.359 1.00 79.94 78 LEU A C 1
ATOM 607 O O . LEU A 1 78 ? 0.329 9.292 -12.522 1.00 79.94 78 LEU A O 1
ATOM 611 N N . LYS A 1 79 ? 1.141 10.775 -11.050 1.00 79.06 79 LYS A N 1
ATOM 612 C CA . LYS A 1 79 ? 1.731 11.688 -12.050 1.00 79.06 79 LYS A CA 1
ATOM 613 C C . LYS A 1 79 ? 3.163 11.339 -12.446 1.00 79.06 79 LYS A C 1
ATOM 615 O O . LYS A 1 79 ? 3.663 11.911 -13.406 1.00 79.06 79 LYS A O 1
ATOM 620 N N . LYS A 1 80 ? 3.847 10.469 -11.701 1.00 63.56 80 LYS A N 1
ATOM 621 C CA . LYS A 1 80 ? 5.273 10.156 -11.908 1.00 63.56 80 LYS A CA 1
ATOM 622 C C . LYS A 1 80 ? 5.561 9.214 -13.092 1.00 63.56 80 LYS A C 1
ATOM 624 O O . LYS A 1 80 ? 6.674 8.702 -13.179 1.00 63.56 80 LYS A O 1
ATOM 629 N N . ILE A 1 81 ? 4.582 8.990 -13.967 1.00 53.97 81 ILE A N 1
ATOM 630 C CA . ILE A 1 81 ? 4.609 8.046 -15.096 1.00 53.97 81 ILE A CA 1
ATOM 631 C C . ILE A 1 81 ? 4.706 8.796 -16.418 1.00 53.97 81 ILE A C 1
ATOM 633 O O . ILE A 1 81 ? 3.980 9.807 -16.558 1.00 53.97 81 ILE A O 1
#

Sequence (81 aa):
MVGNRSAALSNLQHALDLAPNDAEVRFRAALVYNQLDDTEQTLSFLEKAIAAGYPPSAIRDTPDFDHLRDNPRVQILLKKI